Protein AF-A0A8B6D6R9-F1 (afdb_monomer_lite)

Structure (mmCIF, N/CA/C/O backbone):
data_AF-A0A8B6D6R9-F1
#
_entry.id   AF-A0A8B6D6R9-F1
#
loop_
_atom_site.group_PDB
_atom_site.id
_atom_site.type_symbol
_atom_site.label_atom_id
_atom_site.label_alt_id
_atom_site.label_comp_id
_atom_site.label_asym_id
_atom_site.label_entity_id
_atom_site.label_seq_id
_atom_site.pdbx_PDB_ins_code
_atom_site.Cartn_x
_atom_site.Cartn_y
_atom_site.Cartn_z
_atom_site.occupancy
_atom_site.B_iso_or_equiv
_atom_site.auth_seq_id
_atom_site.auth_comp_id
_atom_site.auth_asym_id
_atom_site.auth_atom_id
_atom_site.pdbx_PDB_model_num
ATOM 1 N N . MET A 1 1 ? -56.460 -14.015 -2.894 1.00 36.06 1 MET A N 1
ATOM 2 C CA . MET A 1 1 ? -55.741 -13.647 -1.652 1.00 36.06 1 MET A CA 1
ATOM 3 C C . MET A 1 1 ? -54.302 -14.138 -1.748 1.00 36.06 1 MET A C 1
ATOM 5 O O . MET A 1 1 ? -54.064 -15.329 -1.602 1.00 36.06 1 MET A O 1
ATOM 9 N N . LEU A 1 2 ? -53.354 -13.252 -2.061 1.00 40.97 2 LEU A N 1
ATOM 10 C CA . LEU A 1 2 ? -51.923 -13.574 -2.099 1.00 40.97 2 LEU A CA 1
ATOM 11 C C . LEU A 1 2 ? -51.348 -13.411 -0.685 1.00 40.97 2 LEU A C 1
ATOM 13 O O . LEU A 1 2 ? -51.393 -12.322 -0.119 1.00 40.97 2 LEU A O 1
ATOM 17 N N . LYS A 1 3 ? -50.850 -14.502 -0.091 1.00 44.38 3 LYS A N 1
ATOM 18 C CA . LYS A 1 3 ? -50.165 -14.471 1.209 1.00 44.38 3 LYS A CA 1
ATOM 19 C C . LYS A 1 3 ? -48.791 -13.820 1.031 1.00 44.38 3 LYS A C 1
ATOM 21 O O . LYS A 1 3 ? -47.891 -14.422 0.454 1.00 44.38 3 LYS A O 1
ATOM 26 N N . CYS A 1 4 ? -48.633 -12.604 1.545 1.00 49.19 4 CYS A N 1
ATOM 27 C CA . CYS A 1 4 ? -47.344 -11.929 1.639 1.00 49.19 4 CYS A CA 1
ATOM 28 C C . CYS A 1 4 ? -46.523 -12.592 2.759 1.00 49.19 4 CYS A C 1
ATOM 30 O O . CYS A 1 4 ? -46.762 -12.350 3.942 1.00 49.19 4 CYS A O 1
ATOM 32 N N . GLN A 1 5 ? -45.605 -13.497 2.410 1.00 53.75 5 GLN A N 1
ATOM 33 C CA . GLN A 1 5 ? -44.645 -14.035 3.374 1.00 53.75 5 GLN A CA 1
ATOM 34 C C . GLN A 1 5 ? -43.546 -12.993 3.603 1.00 53.75 5 GLN A C 1
ATOM 36 O O . GLN A 1 5 ? -42.668 -12.804 2.763 1.00 53.75 5 GLN A O 1
ATOM 41 N N . SER A 1 6 ? -43.605 -12.307 4.744 1.00 56.00 6 SER A N 1
ATOM 42 C CA . SER A 1 6 ? -42.536 -11.416 5.197 1.00 56.00 6 SER A CA 1
ATOM 43 C C . SER A 1 6 ? -41.282 -12.246 5.483 1.00 56.00 6 SER A C 1
ATOM 45 O O . SER A 1 6 ? -41.218 -12.976 6.475 1.00 56.00 6 SER A O 1
ATOM 47 N N . LYS A 1 7 ? -40.289 -12.182 4.588 1.00 59.62 7 LYS A N 1
ATOM 48 C CA . LYS A 1 7 ? -38.954 -12.726 4.853 1.00 59.62 7 LYS A CA 1
ATOM 49 C C . LYS A 1 7 ? -38.343 -11.897 5.983 1.00 59.62 7 LYS A C 1
ATOM 51 O O . LYS A 1 7 ? -37.940 -10.759 5.762 1.00 59.62 7 LYS A O 1
ATOM 56 N N . ARG A 1 8 ? -38.287 -12.451 7.197 1.00 63.59 8 ARG A N 1
ATOM 57 C CA . ARG A 1 8 ? -37.532 -11.845 8.300 1.00 63.59 8 ARG A CA 1
ATOM 58 C C . ARG A 1 8 ? -36.053 -11.891 7.931 1.00 63.59 8 ARG A C 1
ATOM 60 O O . ARG A 1 8 ? -35.466 -12.967 7.872 1.00 63.59 8 ARG A O 1
ATOM 67 N N . VAL A 1 9 ? -35.477 -10.729 7.644 1.00 69.44 9 VAL A N 1
ATOM 68 C CA . VAL A 1 9 ? -34.027 -10.577 7.514 1.00 69.44 9 VAL A CA 1
ATOM 69 C C . VAL A 1 9 ? -33.428 -10.940 8.870 1.00 69.44 9 VAL A C 1
ATOM 71 O O . VAL A 1 9 ? -33.822 -10.378 9.892 1.00 69.44 9 VAL A O 1
ATOM 74 N N . SER A 1 10 ? -32.540 -11.932 8.898 1.00 66.12 10 SER A N 1
ATOM 75 C CA . SER A 1 10 ? -31.800 -12.292 10.106 1.00 66.12 10 SER A CA 1
ATOM 76 C C . SER A 1 10 ? -31.008 -11.078 10.577 1.00 66.12 10 SER A C 1
ATOM 78 O O . SER A 1 10 ? -30.281 -10.482 9.780 1.00 66.12 10 SER A O 1
ATOM 80 N N . LEU A 1 11 ? -31.155 -10.718 11.853 1.00 71.25 11 LEU A N 1
ATOM 81 C CA . LEU A 1 11 ? -30.369 -9.643 12.448 1.00 71.25 11 LEU A CA 1
ATOM 82 C C . LEU A 1 11 ? -28.889 -9.996 12.299 1.00 71.25 11 LEU A C 1
ATOM 84 O O . LEU A 1 11 ? -28.472 -11.114 12.614 1.00 71.25 11 LEU A O 1
ATOM 88 N N . LEU A 1 12 ? -28.116 -9.057 11.757 1.00 68.38 12 LEU A N 1
ATOM 89 C CA . LEU A 1 12 ? -26.672 -9.213 11.682 1.00 68.38 12 LEU A CA 1
ATOM 90 C C . LEU A 1 12 ? -26.113 -9.300 13.109 1.00 68.38 12 LEU A C 1
ATOM 92 O O . LEU A 1 12 ? -26.656 -8.656 14.010 1.00 68.38 12 LEU A O 1
ATOM 96 N N . PRO A 1 13 ? -25.046 -10.085 13.337 1.00 78.38 13 PRO A N 1
ATOM 97 C CA . PRO A 1 13 ? -24.381 -10.106 14.631 1.00 78.38 13 PRO A CA 1
ATOM 98 C C . PRO A 1 13 ? -23.987 -8.690 15.055 1.00 78.38 13 PRO A C 1
ATOM 100 O O . PRO A 1 13 ? -23.545 -7.901 14.222 1.00 78.38 13 PRO A O 1
ATOM 103 N N . GLU A 1 14 ? -24.082 -8.383 16.349 1.00 73.12 14 GLU A N 1
ATOM 104 C CA . GLU A 1 14 ? -23.775 -7.043 16.875 1.00 73.12 14 GLU A CA 1
ATOM 105 C C . GLU A 1 14 ? -22.374 -6.550 16.493 1.00 73.12 14 GLU A C 1
ATOM 107 O O . GLU A 1 14 ? -22.163 -5.354 16.322 1.00 73.12 14 GLU A O 1
ATOM 112 N N . SER A 1 15 ? -21.426 -7.465 16.277 1.00 69.06 15 SER A N 1
ATOM 113 C CA . SER A 1 15 ? -20.069 -7.163 15.814 1.00 69.06 15 SER A CA 1
ATOM 114 C C . SER A 1 15 ? -19.991 -6.494 14.434 1.00 69.06 15 SER A C 1
ATOM 116 O O . SER A 1 15 ? -18.938 -5.956 14.095 1.00 69.06 15 SER A O 1
ATOM 118 N N . TYR A 1 16 ? -21.072 -6.512 13.647 1.00 66.00 16 TYR A N 1
ATOM 119 C CA . TYR A 1 16 ? -21.178 -5.804 12.365 1.00 66.00 16 TYR A CA 1
ATOM 120 C C . TYR A 1 16 ? -21.617 -4.343 12.519 1.00 66.00 16 TYR A C 1
ATOM 122 O O . TYR A 1 16 ? -21.397 -3.550 11.608 1.00 66.00 16 TYR A O 1
ATOM 130 N N . SER A 1 17 ? -22.248 -3.985 13.639 1.00 69.38 17 SER A N 1
ATOM 131 C CA . SER A 1 17 ? -22.811 -2.646 13.870 1.00 69.38 17 SER A CA 1
ATOM 132 C C . SER A 1 17 ? -22.074 -1.890 14.974 1.00 69.38 17 SER A C 1
ATOM 134 O O . SER A 1 17 ? -21.923 -0.674 14.902 1.00 69.38 17 SER A O 1
ATOM 136 N N . ASN A 1 18 ? -21.573 -2.613 15.977 1.00 76.38 18 ASN A N 1
ATOM 137 C CA . ASN A 1 18 ? -20.924 -2.045 17.147 1.00 76.38 18 ASN A CA 1
ATOM 138 C C . ASN A 1 18 ? -19.407 -2.096 16.988 1.00 76.38 18 ASN A C 1
ATOM 140 O O . ASN A 1 18 ? -18.767 -3.136 17.164 1.00 76.38 18 ASN A O 1
ATOM 144 N N . LEU A 1 19 ? -18.824 -0.939 16.681 1.00 74.69 19 LEU A N 1
ATOM 145 C CA . LEU A 1 19 ? -17.379 -0.768 16.689 1.00 74.69 19 LEU A CA 1
ATOM 146 C C . LEU A 1 19 ? -16.917 -0.380 18.095 1.00 74.69 19 LEU A C 1
ATOM 148 O O . LEU A 1 19 ? -17.383 0.630 18.626 1.00 74.69 19 LEU A O 1
ATOM 152 N N . PRO A 1 20 ? -15.986 -1.134 18.708 1.00 79.50 20 PRO A N 1
ATOM 153 C CA . PRO A 1 20 ? -15.437 -0.734 19.990 1.00 79.50 20 PRO A CA 1
ATOM 154 C C . PRO A 1 20 ? -14.705 0.607 19.832 1.00 79.50 20 PRO A C 1
ATOM 156 O O . PRO A 1 20 ? -14.006 0.797 18.825 1.00 79.50 20 PRO A O 1
ATOM 159 N N . PRO A 1 21 ? -14.800 1.514 20.821 1.00 79.81 21 PRO A N 1
ATOM 160 C CA . PRO A 1 21 ? -14.035 2.748 20.814 1.00 79.81 21 PRO A CA 1
ATOM 161 C C . PRO A 1 21 ? -12.548 2.458 20.601 1.00 79.81 21 PRO A C 1
ATOM 163 O O . PRO A 1 21 ? -11.979 1.519 21.169 1.00 79.81 21 PRO A O 1
ATOM 166 N N . ALA A 1 22 ? -11.913 3.264 19.759 1.00 81.38 22 ALA A N 1
ATOM 167 C CA . ALA A 1 22 ? -10.481 3.209 19.541 1.00 81.38 22 ALA A CA 1
ATOM 168 C C . ALA A 1 22 ? -9.920 4.620 19.647 1.00 81.38 22 ALA A C 1
ATOM 170 O O . ALA A 1 22 ? -10.441 5.550 19.034 1.00 81.38 22 ALA A O 1
ATOM 171 N N . VAL A 1 23 ? -8.853 4.743 20.425 1.00 81.62 23 VAL A N 1
ATOM 172 C CA . VAL A 1 23 ? -8.093 5.976 20.603 1.00 81.62 23 VAL A CA 1
ATOM 173 C C . VAL A 1 23 ? -6.683 5.705 20.099 1.00 81.62 23 VAL A C 1
ATOM 175 O O . VAL A 1 23 ? -6.181 4.584 20.236 1.00 81.62 23 VAL A O 1
ATOM 178 N N . LEU A 1 24 ? -6.071 6.709 19.476 1.00 79.94 24 LEU A N 1
ATOM 179 C CA . LEU A 1 24 ? -4.667 6.640 19.093 1.00 79.94 24 LEU A CA 1
ATOM 180 C C . LEU A 1 24 ? -3.822 6.544 20.362 1.00 79.94 24 LEU A C 1
ATOM 182 O O . LEU A 1 24 ? -4.054 7.276 21.322 1.00 79.94 24 LEU A O 1
ATOM 186 N N . ARG A 1 25 ? -2.872 5.610 20.384 1.00 72.31 25 ARG A N 1
ATOM 187 C CA . ARG A 1 25 ? -1.952 5.466 21.521 1.00 72.31 25 ARG A CA 1
ATOM 188 C C . ARG A 1 25 ? -0.866 6.538 21.510 1.00 72.31 25 ARG A C 1
ATOM 190 O O . ARG A 1 25 ? -0.383 6.911 22.571 1.00 72.31 25 ARG A O 1
ATOM 197 N N . PHE A 1 26 ? -0.539 7.043 20.324 1.00 72.69 26 PHE A N 1
ATOM 198 C CA . PHE A 1 26 ? 0.504 8.029 20.091 1.00 72.69 26 PHE A CA 1
ATOM 199 C C . PHE A 1 26 ? -0.018 9.108 19.138 1.00 72.69 26 PHE A C 1
ATOM 201 O O . PHE A 1 26 ? -0.763 8.805 18.204 1.00 72.69 26 PHE A O 1
ATOM 208 N N . ASN A 1 27 ? 0.367 10.362 19.378 1.00 70.94 27 ASN A N 1
ATOM 209 C CA . ASN A 1 27 ? 0.104 11.463 18.444 1.00 70.94 27 ASN A CA 1
ATOM 210 C C . ASN A 1 27 ? 1.170 11.552 17.346 1.00 70.94 27 ASN A C 1
ATOM 212 O O . ASN A 1 27 ? 0.907 12.096 16.277 1.00 70.94 27 ASN A O 1
ATOM 216 N N . GLU A 1 28 ? 2.348 10.992 17.604 1.00 71.00 28 GLU A N 1
ATOM 217 C CA . GLU A 1 28 ? 3.472 10.947 16.681 1.00 71.00 28 GLU A CA 1
ATOM 218 C C . GLU A 1 28 ? 3.824 9.475 16.445 1.00 71.00 28 GLU A C 1
ATOM 220 O O . GLU A 1 28 ? 3.927 8.718 17.414 1.00 71.00 28 GLU A O 1
ATOM 225 N N . PRO A 1 29 ? 3.935 9.025 15.183 1.00 66.38 29 PRO A N 1
ATOM 226 C CA . PRO A 1 29 ? 4.337 7.658 14.909 1.00 66.38 29 PRO A CA 1
ATOM 227 C C . PRO A 1 29 ? 5.806 7.501 15.300 1.00 66.38 29 PRO A C 1
ATOM 229 O O . PRO A 1 29 ? 6.639 8.306 14.886 1.00 66.38 29 PRO A O 1
ATOM 232 N N . ASP A 1 30 ? 6.123 6.453 16.054 1.00 67.19 30 ASP A N 1
ATOM 233 C CA . ASP A 1 30 ? 7.508 6.072 16.304 1.00 67.19 30 ASP A CA 1
ATOM 234 C C . ASP A 1 30 ? 8.062 5.521 14.984 1.00 67.19 30 ASP A C 1
ATOM 236 O O . ASP A 1 30 ? 7.728 4.413 14.557 1.00 67.19 30 ASP A O 1
ATOM 240 N N . ILE A 1 31 ? 8.780 6.363 14.239 1.00 65.50 31 ILE A N 1
ATOM 241 C CA . ILE A 1 31 ? 9.374 5.980 12.961 1.00 65.50 31 ILE A CA 1
ATOM 242 C C . ILE A 1 31 ? 10.591 5.135 13.329 1.00 65.50 31 ILE A C 1
ATOM 2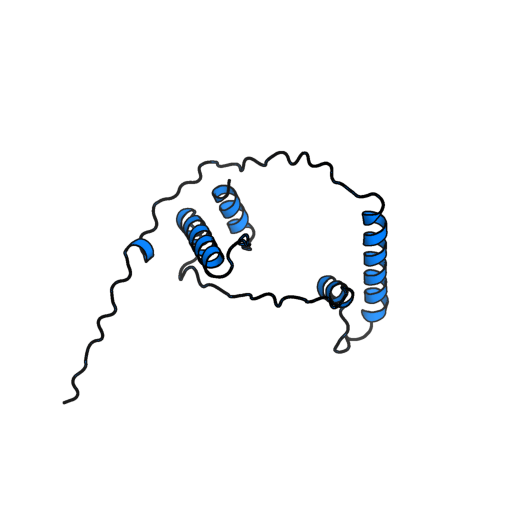44 O O . ILE A 1 31 ? 11.562 5.704 13.831 1.00 65.50 31 ILE A O 1
ATOM 248 N N . PRO A 1 32 ? 10.585 3.807 13.103 1.00 65.44 32 PRO A N 1
ATOM 249 C CA . PRO A 1 32 ? 11.772 3.023 13.368 1.00 65.44 32 PRO A CA 1
ATOM 250 C C . PRO A 1 32 ? 12.884 3.617 12.522 1.00 65.44 32 PRO A C 1
ATOM 252 O O . PRO A 1 32 ? 12.711 3.832 11.317 1.00 65.44 32 PRO A O 1
ATOM 255 N N . LEU A 1 33 ? 14.004 3.914 13.171 1.00 64.75 33 LEU A N 1
ATOM 256 C CA . LEU A 1 33 ? 15.206 4.330 12.482 1.00 64.75 33 LEU A CA 1
ATOM 257 C C . LEU A 1 33 ? 15.591 3.166 11.567 1.00 64.75 33 LEU A C 1
ATOM 259 O O . LEU A 1 33 ? 16.100 2.141 12.017 1.00 64.75 33 LEU A O 1
ATOM 263 N N . VAL A 1 34 ? 15.244 3.272 10.284 1.00 59.69 34 VAL A N 1
ATOM 264 C CA . VAL A 1 34 ? 15.684 2.311 9.279 1.00 59.69 34 VAL A CA 1
ATOM 265 C C . VAL A 1 34 ? 17.157 2.615 9.037 1.00 59.69 34 VAL A C 1
ATOM 267 O O . VAL A 1 34 ? 17.518 3.293 8.082 1.00 59.69 34 VAL A O 1
ATOM 270 N N . GLU A 1 35 ? 18.014 2.117 9.925 1.00 53.38 35 GLU A N 1
ATOM 271 C CA . GLU A 1 35 ? 19.435 1.910 9.649 1.00 53.38 35 GLU A CA 1
ATOM 272 C C . GLU A 1 35 ? 19.567 0.633 8.816 1.00 53.38 35 GLU A C 1
ATOM 274 O O . GLU A 1 35 ? 20.106 -0.386 9.234 1.00 53.38 35 GLU A O 1
ATOM 279 N N . GLY A 1 36 ? 18.972 0.653 7.627 1.00 53.88 36 GLY A N 1
ATOM 280 C CA . GLY A 1 36 ? 19.399 -0.248 6.576 1.00 53.88 36 GLY A CA 1
ATOM 281 C C . GLY A 1 36 ? 20.526 0.458 5.852 1.00 53.88 36 GLY A C 1
ATOM 282 O O . GLY A 1 36 ? 20.316 1.574 5.371 1.00 53.88 36 GLY A O 1
ATOM 283 N N . GLU A 1 37 ? 21.695 -0.174 5.720 1.00 54.97 37 GLU A N 1
ATOM 284 C CA . GLU A 1 37 ? 22.542 0.164 4.582 1.00 54.97 37 GLU A CA 1
ATOM 285 C C . GLU A 1 37 ? 21.627 0.075 3.363 1.00 54.97 37 GLU A C 1
ATOM 287 O O . GLU A 1 37 ? 21.072 -0.989 3.064 1.00 54.97 37 GLU A O 1
ATOM 292 N N . LEU A 1 38 ? 21.401 1.208 2.692 1.00 54.28 38 LEU A N 1
ATOM 293 C CA . LEU A 1 38 ? 20.955 1.157 1.317 1.00 54.28 38 LEU A CA 1
ATOM 294 C C . LEU A 1 38 ? 22.045 0.339 0.638 1.00 54.28 38 LEU A C 1
ATOM 296 O O . LEU A 1 38 ? 23.118 0.856 0.334 1.00 54.28 38 LEU A O 1
ATOM 300 N N . SER A 1 39 ? 21.784 -0.954 0.459 1.00 54.34 39 SER A N 1
ATOM 301 C CA . SER A 1 39 ? 22.499 -1.807 -0.467 1.00 54.34 39 SER A CA 1
ATOM 302 C C . SER A 1 39 ? 22.162 -1.248 -1.843 1.00 54.34 39 SER A C 1
ATOM 304 O O . SER A 1 39 ? 21.359 -1.783 -2.604 1.00 54.34 39 SER A O 1
ATOM 306 N N . ILE A 1 40 ? 22.715 -0.072 -2.133 1.00 55.84 40 ILE A N 1
ATOM 307 C CA . ILE A 1 40 ? 22.904 0.408 -3.479 1.00 55.84 40 ILE A CA 1
ATOM 308 C C . ILE A 1 40 ? 23.973 -0.538 -3.976 1.00 55.84 40 ILE A C 1
ATOM 310 O O . ILE A 1 40 ? 25.166 -0.265 -3.864 1.00 55.84 40 ILE A O 1
ATOM 314 N N . ASP A 1 41 ? 23.541 -1.714 -4.422 1.00 59.16 41 ASP A N 1
ATOM 315 C CA . ASP A 1 41 ? 24.399 -2.578 -5.194 1.00 59.16 41 ASP A CA 1
ATOM 316 C C . ASP A 1 41 ? 24.929 -1.687 -6.319 1.00 59.16 41 ASP A C 1
ATOM 318 O O . ASP A 1 41 ? 24.163 -1.210 -7.166 1.00 59.16 41 ASP A O 1
ATOM 322 N N . MET A 1 42 ? 26.220 -1.353 -6.234 1.00 59.06 42 MET A N 1
ATOM 323 C CA . MET A 1 42 ? 26.872 -0.325 -7.046 1.00 59.06 42 MET A CA 1
ATOM 324 C C . MET A 1 42 ? 26.783 -0.673 -8.540 1.00 59.06 42 MET A C 1
ATOM 326 O O . MET A 1 42 ? 26.958 0.189 -9.399 1.00 59.06 42 MET A O 1
ATOM 330 N N . PHE A 1 43 ? 26.441 -1.928 -8.846 1.00 62.12 43 PHE A N 1
ATOM 331 C CA . PHE A 1 43 ? 26.162 -2.452 -10.176 1.00 62.12 43 PHE A CA 1
ATOM 332 C C . PHE A 1 43 ? 24.691 -2.313 -10.606 1.00 62.12 43 PHE A C 1
ATOM 334 O O . PHE A 1 43 ? 24.419 -2.111 -11.793 1.00 62.12 43 PHE A O 1
ATOM 341 N N . SER A 1 44 ? 23.737 -2.365 -9.673 1.00 66.31 44 SER A N 1
ATOM 342 C CA . SER A 1 44 ? 22.300 -2.278 -9.965 1.00 66.31 44 SER A CA 1
ATOM 343 C C . SER A 1 44 ? 21.845 -0.863 -10.330 1.00 66.31 44 SER A C 1
ATOM 345 O O . SER A 1 44 ? 21.053 -0.695 -11.259 1.00 66.31 44 SER A O 1
ATOM 347 N N . PHE A 1 45 ? 22.380 0.167 -9.665 1.00 75.62 45 PHE A N 1
ATOM 348 C CA . PHE A 1 45 ? 21.963 1.554 -9.888 1.00 75.62 45 PHE A CA 1
ATOM 349 C C . PHE A 1 45 ? 22.312 2.066 -11.299 1.00 75.62 45 PHE A C 1
ATOM 351 O O . PHE A 1 45 ? 21.413 2.566 -11.979 1.00 75.62 45 PHE A O 1
ATOM 358 N N . PRO A 1 46 ? 23.542 1.881 -11.827 1.00 81.69 46 PRO A N 1
ATOM 359 C CA . PRO A 1 46 ? 23.860 2.254 -13.208 1.00 81.69 46 PRO A CA 1
ATOM 360 C C . PRO A 1 46 ? 23.043 1.470 -14.246 1.00 81.69 46 PRO A C 1
ATOM 362 O O . PRO A 1 46 ? 22.660 2.020 -15.282 1.00 81.69 46 PRO A O 1
ATOM 365 N N . ALA A 1 47 ? 22.755 0.191 -13.979 1.00 78.94 47 ALA A N 1
ATOM 366 C CA . ALA A 1 47 ? 21.935 -0.639 -14.857 1.00 78.94 47 ALA A CA 1
ATOM 367 C C . ALA A 1 47 ? 20.474 -0.159 -14.900 1.00 78.94 47 ALA A C 1
ATOM 369 O O . ALA A 1 47 ? 19.908 -0.033 -15.991 1.00 78.94 47 ALA A O 1
ATOM 370 N N . ALA A 1 48 ? 19.894 0.169 -13.741 1.00 78.69 48 ALA A N 1
ATOM 371 C CA . ALA A 1 48 ? 18.563 0.760 -13.633 1.00 78.69 48 ALA A CA 1
ATOM 372 C C . ALA A 1 48 ? 18.506 2.117 -14.350 1.00 78.69 48 ALA A C 1
ATOM 374 O O . ALA A 1 48 ? 17.650 2.321 -15.209 1.00 78.69 48 ALA A O 1
ATOM 375 N N . LEU A 1 49 ? 19.491 2.990 -14.112 1.00 85.44 49 LEU A N 1
ATOM 376 C CA . LEU A 1 49 ? 19.591 4.307 -14.747 1.00 85.44 49 LEU A CA 1
ATOM 377 C C . LEU A 1 49 ? 19.650 4.211 -16.282 1.00 85.44 49 LEU A C 1
ATOM 379 O O . LEU A 1 49 ? 19.012 4.984 -16.994 1.00 85.44 49 LEU A O 1
ATOM 383 N N . LYS A 1 50 ? 20.374 3.220 -16.819 1.00 87.06 50 LYS A N 1
ATOM 384 C CA . LYS A 1 50 ? 20.399 2.940 -18.263 1.00 87.06 50 LYS A CA 1
ATOM 385 C C . LYS A 1 50 ? 19.018 2.539 -18.796 1.00 87.06 50 LYS A C 1
ATOM 387 O O . LYS A 1 50 ? 18.699 2.865 -19.939 1.00 87.06 50 LYS A O 1
ATOM 392 N N . GLY A 1 51 ? 18.219 1.826 -18.003 1.00 87.00 51 GLY A N 1
ATOM 393 C CA . GLY A 1 51 ? 16.817 1.527 -18.306 1.00 87.00 51 GLY A CA 1
ATOM 394 C C . GLY A 1 51 ? 15.967 2.793 -18.407 1.00 87.00 51 GLY A C 1
ATOM 395 O O . GLY A 1 51 ? 15.255 2.965 -19.396 1.00 87.00 51 GLY A O 1
ATOM 396 N N . GLU A 1 52 ? 16.135 3.714 -17.459 1.00 90.94 52 GLU A N 1
ATOM 397 C CA . GLU A 1 52 ? 15.422 4.999 -17.431 1.00 90.94 52 GLU A CA 1
ATOM 398 C C . GLU A 1 52 ? 15.751 5.879 -18.643 1.00 90.94 52 GLU A C 1
ATOM 400 O O . GLU A 1 52 ? 14.856 6.412 -19.298 1.00 90.94 52 GLU A O 1
ATOM 405 N N . PHE A 1 53 ? 17.027 5.971 -19.032 1.00 92.69 53 PHE A N 1
ATOM 406 C CA . PHE A 1 53 ? 17.409 6.715 -20.238 1.00 92.69 53 PHE A CA 1
ATOM 407 C C . PHE A 1 53 ? 16.803 6.128 -21.520 1.00 92.69 53 PHE A C 1
ATOM 409 O O . PHE A 1 53 ? 16.475 6.878 -22.443 1.00 92.69 53 PHE A O 1
ATOM 416 N N . LYS A 1 54 ? 16.621 4.802 -21.592 1.00 91.69 54 LYS A N 1
ATOM 417 C CA . LYS A 1 54 ? 15.920 4.172 -22.722 1.00 91.69 54 LYS A CA 1
ATOM 418 C C . LYS A 1 54 ? 14.446 4.568 -22.751 1.00 91.69 54 LYS A C 1
ATOM 420 O O . LYS A 1 54 ? 13.944 4.868 -23.832 1.00 91.69 54 LYS A O 1
ATOM 425 N N . TRP A 1 55 ? 13.779 4.605 -21.595 1.00 91.69 55 TRP A N 1
ATOM 426 C CA . TRP A 1 55 ? 12.399 5.085 -21.501 1.00 91.69 55 TRP A CA 1
ATOM 427 C C . TRP A 1 55 ? 12.287 6.550 -21.939 1.00 91.69 55 TRP A C 1
ATOM 429 O O . TRP A 1 55 ? 11.464 6.868 -22.795 1.00 91.69 55 TRP A O 1
ATOM 439 N N . LEU A 1 56 ? 13.163 7.433 -21.450 1.00 91.25 56 LEU A N 1
ATOM 440 C CA . LEU A 1 56 ? 13.160 8.849 -21.840 1.00 91.25 56 LEU A CA 1
ATOM 441 C C . LEU A 1 56 ? 13.355 9.037 -23.348 1.00 91.25 56 LEU A C 1
ATOM 443 O O . LEU A 1 56 ? 12.662 9.847 -23.963 1.00 91.25 56 LEU A O 1
ATOM 447 N N . LYS A 1 57 ? 14.255 8.260 -23.959 1.00 91.31 57 LYS A N 1
ATOM 448 C CA . LYS A 1 57 ? 14.449 8.269 -25.412 1.00 91.31 57 LYS A CA 1
ATOM 449 C C . LYS A 1 57 ? 13.198 7.783 -26.155 1.00 91.31 57 LYS A C 1
ATOM 451 O O . LYS A 1 57 ? 12.766 8.446 -27.092 1.00 91.31 57 LYS A O 1
ATOM 456 N N . HIS A 1 58 ? 12.577 6.695 -25.693 1.00 88.88 58 HIS A N 1
ATOM 457 C CA . HIS A 1 58 ? 11.314 6.191 -26.241 1.00 88.88 58 HIS A CA 1
ATOM 458 C C . HIS A 1 58 ? 10.204 7.254 -26.188 1.00 88.88 58 HIS A C 1
ATOM 460 O O . HIS A 1 58 ? 9.509 7.468 -27.180 1.00 88.88 58 HIS A O 1
ATOM 466 N N . VAL A 1 59 ? 10.064 7.966 -25.067 1.00 89.19 59 VAL A N 1
ATOM 467 C CA . VAL A 1 59 ? 9.089 9.057 -24.921 1.00 89.19 59 VAL A CA 1
ATOM 468 C C . VAL A 1 59 ? 9.419 10.222 -25.855 1.00 89.19 59 VAL A C 1
ATOM 470 O O . VAL A 1 59 ? 8.525 10.724 -26.532 1.00 89.19 59 VAL A O 1
ATOM 473 N N . ALA A 1 60 ? 10.682 10.643 -25.946 1.00 87.56 60 ALA A N 1
ATOM 474 C CA . ALA A 1 60 ? 11.090 11.731 -26.836 1.00 87.56 60 ALA A CA 1
ATOM 475 C C . ALA A 1 60 ? 10.765 11.426 -28.311 1.00 87.56 60 ALA A C 1
ATOM 477 O O . ALA A 1 60 ? 10.284 12.301 -29.027 1.00 87.56 60 ALA A O 1
ATOM 478 N N . GLU A 1 61 ? 10.956 10.179 -28.743 1.00 86.69 61 GLU A N 1
ATOM 479 C CA . GLU A 1 61 ? 10.680 9.727 -30.113 1.00 86.69 61 GLU A CA 1
ATOM 480 C C . GLU A 1 61 ? 9.177 9.571 -30.408 1.00 86.69 61 GLU A C 1
ATOM 482 O O . GLU A 1 61 ? 8.756 9.777 -31.544 1.00 86.69 61 GLU A O 1
ATOM 487 N N . ASN A 1 62 ? 8.357 9.235 -29.403 1.00 81.19 62 ASN A N 1
ATOM 488 C CA . ASN A 1 62 ? 6.939 8.891 -29.591 1.00 81.19 62 ASN A CA 1
ATOM 489 C C . ASN A 1 62 ? 5.952 9.947 -29.054 1.00 81.19 62 ASN A C 1
ATOM 491 O O . ASN A 1 62 ? 4.746 9.795 -29.226 1.00 81.19 62 ASN A O 1
ATOM 495 N N . SER A 1 63 ? 6.427 11.019 -28.411 1.00 74.62 63 SER A N 1
ATOM 496 C CA . SER A 1 63 ? 5.579 12.070 -27.814 1.00 74.62 63 SER A CA 1
ATOM 497 C C . SER A 1 63 ? 5.034 13.090 -28.818 1.00 74.62 63 SER A C 1
ATOM 499 O O . SER A 1 63 ? 4.009 13.715 -28.553 1.00 74.62 63 SER A O 1
ATOM 501 N N . SER A 1 64 ? 5.694 13.265 -29.968 1.00 68.06 64 SER A N 1
ATOM 502 C CA . SER A 1 64 ? 5.286 14.207 -31.023 1.00 68.06 64 SER A CA 1
ATOM 503 C C . SER A 1 64 ? 4.231 13.633 -31.975 1.00 68.06 64 SER A C 1
ATOM 505 O O . SER A 1 64 ? 3.518 14.382 -32.646 1.00 68.06 64 SER A O 1
ATOM 507 N N . VAL A 1 65 ? 4.097 12.306 -32.017 1.00 59.59 65 VAL A N 1
ATOM 508 C CA . VAL A 1 65 ? 3.080 11.600 -32.795 1.00 59.59 65 VAL A CA 1
ATOM 509 C C . VAL A 1 65 ? 1.853 11.439 -31.906 1.00 59.59 65 VAL A C 1
ATOM 511 O O . VAL A 1 65 ? 1.956 10.952 -30.785 1.00 59.59 65 VAL A O 1
ATOM 514 N N . ARG A 1 66 ? 0.677 11.856 -32.391 1.00 59.94 66 ARG A N 1
ATOM 515 C CA . ARG A 1 66 ? -0.620 11.597 -31.745 1.00 59.94 66 ARG A CA 1
ATOM 516 C C . ARG A 1 66 ? -0.655 10.121 -31.352 1.00 59.94 66 ARG A C 1
ATOM 518 O O . ARG A 1 66 ? -0.720 9.297 -32.258 1.00 59.94 66 ARG A O 1
ATOM 525 N N . ALA A 1 67 ? -0.535 9.836 -30.049 1.00 58.81 67 ALA A N 1
ATOM 526 C CA . ALA A 1 67 ? -0.260 8.507 -29.503 1.00 58.81 67 ALA A CA 1
ATOM 527 C C . ALA A 1 67 ? -0.985 7.428 -30.314 1.00 58.81 67 ALA A C 1
ATOM 529 O O . ALA A 1 67 ? -2.214 7.318 -30.272 1.00 58.81 67 ALA A O 1
ATOM 530 N N . THR A 1 68 ? -0.233 6.697 -31.133 1.00 61.53 68 THR A N 1
ATOM 531 C CA . THR A 1 68 ? -0.792 5.598 -31.912 1.00 61.53 68 THR A CA 1
ATOM 532 C C . THR A 1 68 ? -1.236 4.516 -30.940 1.00 61.53 68 THR A C 1
ATOM 534 O O . THR A 1 68 ? -0.578 4.273 -29.928 1.00 61.53 68 THR A O 1
ATOM 537 N N . VAL A 1 69 ? -2.366 3.868 -31.221 1.00 61.97 69 VAL A N 1
ATOM 538 C CA . VAL A 1 69 ? -2.887 2.778 -30.386 1.00 61.97 69 VAL A CA 1
ATOM 539 C C . VAL A 1 69 ? -1.782 1.727 -30.205 1.00 61.97 69 VAL A C 1
ATOM 541 O O . VAL A 1 69 ? -1.374 1.100 -31.176 1.00 61.97 69 VAL A O 1
ATOM 544 N N . GLY A 1 70 ? -1.269 1.577 -28.977 1.00 66.88 70 GLY A N 1
ATOM 545 C CA . GLY A 1 70 ? -0.211 0.616 -28.634 1.00 66.88 70 GLY A CA 1
ATOM 546 C C . GLY A 1 70 ? 1.146 1.201 -28.211 1.00 66.88 70 GLY A C 1
ATOM 547 O O . GLY A 1 70 ? 2.009 0.434 -27.792 1.00 66.88 70 GLY A O 1
ATOM 548 N N . THR A 1 71 ? 1.365 2.522 -28.264 1.00 76.31 71 THR A N 1
ATOM 549 C CA . THR A 1 71 ? 2.603 3.128 -27.725 1.00 76.31 71 THR A CA 1
ATOM 550 C C . THR A 1 71 ? 2.510 3.343 -26.213 1.00 76.31 71 THR A C 1
ATOM 552 O O . THR A 1 71 ? 1.730 4.175 -25.741 1.00 76.31 71 THR A O 1
ATOM 555 N N . ASN A 1 72 ? 3.333 2.623 -25.448 1.00 83.31 72 ASN A N 1
ATOM 556 C CA . ASN A 1 72 ? 3.385 2.700 -23.987 1.00 83.31 72 ASN A CA 1
ATOM 557 C C . ASN A 1 72 ? 4.236 3.891 -23.516 1.00 83.31 72 ASN A C 1
ATOM 559 O O . ASN A 1 72 ? 5.403 3.736 -23.168 1.00 83.31 72 ASN A O 1
ATOM 563 N N . ILE A 1 73 ? 3.645 5.088 -23.496 1.00 84.56 73 ILE A N 1
ATOM 564 C CA . ILE A 1 73 ? 4.341 6.323 -23.084 1.00 84.56 73 ILE A CA 1
ATOM 565 C C . ILE A 1 73 ? 4.511 6.396 -21.557 1.00 84.56 73 ILE A C 1
ATOM 567 O O . ILE A 1 73 ? 5.524 6.898 -21.065 1.00 84.56 73 ILE A O 1
ATOM 571 N N . SER A 1 74 ? 3.533 5.902 -20.789 1.00 86.44 74 SER A N 1
ATOM 572 C CA . SER A 1 74 ? 3.617 5.946 -19.328 1.00 86.44 74 SER A CA 1
ATOM 573 C C . SER A 1 74 ? 4.764 5.074 -18.824 1.00 86.44 74 SER A C 1
ATOM 575 O O . SER A 1 74 ? 5.003 3.980 -19.339 1.00 86.44 74 SER A O 1
ATOM 577 N N . TRP A 1 75 ? 5.453 5.557 -17.786 1.00 86.12 75 TRP A N 1
ATOM 578 C CA . TRP A 1 75 ? 6.580 4.853 -17.172 1.00 86.12 75 TRP A CA 1
ATOM 579 C C . TRP A 1 75 ? 6.213 3.402 -16.834 1.00 86.12 75 TRP A C 1
ATOM 581 O O . TRP A 1 75 ? 6.846 2.455 -17.294 1.00 86.12 75 TRP A O 1
ATOM 591 N N . SER A 1 76 ? 5.097 3.205 -16.129 1.00 85.81 76 SER A N 1
ATOM 592 C CA . SER A 1 76 ? 4.634 1.874 -15.732 1.00 85.81 76 SER A CA 1
ATOM 593 C C . SER A 1 76 ? 4.316 0.960 -16.918 1.00 85.81 76 SER A C 1
ATOM 595 O O . SER A 1 76 ? 4.676 -0.215 -16.876 1.00 85.81 76 SER A O 1
ATOM 597 N N . ALA A 1 77 ? 3.686 1.465 -17.983 1.00 85.19 77 ALA A N 1
ATOM 598 C CA . ALA A 1 77 ? 3.352 0.646 -19.148 1.00 85.19 77 ALA A CA 1
ATOM 599 C C . ALA A 1 77 ? 4.598 0.253 -19.953 1.00 85.19 77 ALA A C 1
ATOM 601 O O . ALA A 1 77 ? 4.697 -0.888 -20.408 1.00 85.19 77 ALA A O 1
ATOM 602 N N . TYR A 1 78 ? 5.561 1.168 -20.107 1.00 89.44 78 TYR A N 1
ATOM 603 C CA . TYR A 1 78 ? 6.828 0.879 -20.776 1.00 89.44 78 TYR A CA 1
ATOM 604 C C . TYR A 1 78 ? 7.598 -0.208 -20.025 1.00 89.44 78 TYR A C 1
ATOM 606 O O . TYR A 1 78 ? 7.946 -1.240 -20.601 1.00 89.44 78 TYR A O 1
ATOM 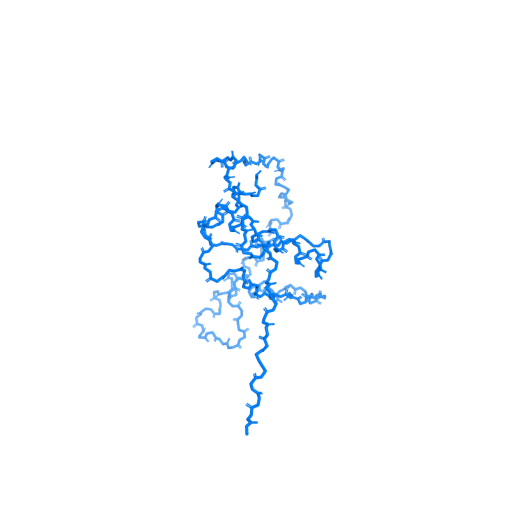614 N N . HIS A 1 79 ? 7.795 -0.024 -18.718 1.00 86.88 79 HIS A N 1
ATOM 615 C CA . HIS A 1 79 ? 8.534 -0.990 -17.913 1.00 86.88 79 HIS A CA 1
ATOM 616 C C . HIS A 1 79 ? 7.805 -2.341 -17.826 1.00 86.88 79 HIS A C 1
ATOM 618 O O . HIS A 1 79 ? 8.457 -3.377 -17.927 1.00 86.88 79 HIS A O 1
ATOM 624 N N . ALA A 1 80 ? 6.470 -2.367 -17.754 1.00 83.69 80 ALA A N 1
ATOM 625 C CA . ALA A 1 80 ? 5.697 -3.613 -17.784 1.00 83.69 80 ALA A CA 1
ATOM 626 C C . ALA A 1 80 ? 5.855 -4.409 -19.095 1.00 83.69 80 ALA A C 1
ATOM 628 O O . ALA A 1 80 ? 5.837 -5.642 -19.062 1.00 83.69 80 ALA A O 1
ATOM 629 N N . ALA A 1 81 ? 6.020 -3.720 -20.228 1.00 84.38 81 ALA A N 1
ATOM 630 C CA . ALA A 1 81 ? 6.252 -4.344 -21.531 1.00 84.38 81 ALA A CA 1
ATOM 631 C C . ALA A 1 81 ? 7.696 -4.838 -21.714 1.00 84.38 81 ALA A C 1
ATOM 633 O O . ALA A 1 81 ? 7.923 -5.811 -22.424 1.00 84.38 81 ALA A O 1
ATOM 634 N N . VAL A 1 82 ? 8.671 -4.182 -21.076 1.00 85.56 82 VAL A N 1
ATOM 635 C CA . VAL A 1 82 ? 10.089 -4.584 -21.114 1.00 85.56 82 VAL A CA 1
ATOM 636 C C . VAL A 1 82 ? 10.376 -5.759 -20.175 1.00 85.56 82 VAL A C 1
ATOM 638 O O . VAL A 1 82 ? 11.325 -6.511 -20.402 1.00 85.56 82 VAL A O 1
ATOM 641 N N . LEU A 1 83 ? 9.573 -5.932 -19.119 1.00 80.56 83 LEU A N 1
ATOM 642 C CA . LEU A 1 83 ? 9.708 -7.075 -18.223 1.00 80.56 83 LEU A CA 1
ATOM 643 C C . LEU A 1 83 ? 9.481 -8.384 -18.993 1.00 80.56 83 LEU A C 1
ATOM 645 O O . LEU A 1 83 ? 8.468 -8.498 -19.691 1.00 80.56 83 LEU A O 1
ATOM 649 N N . PRO A 1 84 ? 10.371 -9.383 -18.826 1.00 79.50 84 PRO A N 1
ATOM 650 C CA . PRO A 1 84 ? 10.232 -10.664 -19.502 1.00 79.50 84 PRO A CA 1
ATOM 651 C C . PRO A 1 84 ? 8.855 -11.266 -19.216 1.00 79.50 84 PRO A C 1
ATOM 653 O O . PRO A 1 84 ? 8.319 -11.128 -18.109 1.00 79.50 84 PRO A O 1
ATOM 656 N N . ASP A 1 85 ? 8.288 -11.950 -20.208 1.00 70.88 85 ASP A N 1
ATOM 657 C CA . ASP A 1 85 ? 7.067 -12.740 -20.054 1.00 70.88 85 ASP A CA 1
ATOM 658 C C . ASP A 1 85 ? 7.364 -13.994 -19.220 1.00 70.88 85 ASP A C 1
ATOM 660 O O . ASP A 1 85 ? 7.375 -15.124 -19.697 1.00 70.88 85 ASP A O 1
ATOM 664 N N . GLY A 1 86 ? 7.664 -13.787 -17.938 1.00 71.19 86 GLY A N 1
ATOM 665 C CA . GLY A 1 86 ? 7.518 -14.822 -16.928 1.00 71.19 86 GLY A CA 1
ATOM 666 C C . GLY A 1 86 ? 6.037 -15.091 -16.676 1.00 71.19 86 GLY A C 1
ATOM 667 O O . GLY A 1 86 ? 5.174 -14.358 -17.161 1.00 71.19 86 GLY A O 1
ATOM 668 N N . ASN A 1 87 ? 5.734 -16.116 -15.877 1.00 62.28 87 ASN A N 1
ATOM 669 C CA . ASN A 1 87 ? 4.384 -16.372 -15.369 1.00 62.28 87 ASN A CA 1
ATOM 670 C C . ASN A 1 87 ? 3.906 -15.172 -14.529 1.00 62.28 87 ASN A C 1
ATOM 672 O O . ASN A 1 87 ? 4.002 -15.176 -13.301 1.00 62.28 87 ASN A O 1
ATOM 676 N N . LYS A 1 88 ? 3.425 -14.120 -15.198 1.00 67.81 88 LYS A N 1
ATOM 677 C CA . LYS A 1 88 ? 2.801 -12.944 -14.601 1.00 67.81 88 LYS A CA 1
ATOM 678 C C . LYS A 1 88 ? 1.498 -13.446 -13.994 1.00 67.81 88 LYS A C 1
ATOM 680 O O . LYS A 1 88 ? 0.510 -13.640 -14.698 1.00 67.81 88 LYS A O 1
ATOM 685 N N . LEU A 1 89 ? 1.524 -13.745 -12.696 1.00 68.62 89 LEU A N 1
ATOM 686 C CA . LEU A 1 89 ? 0.312 -14.109 -11.976 1.00 68.62 89 LEU A CA 1
ATOM 687 C C . LEU A 1 89 ? -0.667 -12.937 -12.107 1.00 68.62 89 LEU A C 1
ATOM 689 O O . LEU A 1 89 ? -0.271 -11.795 -11.848 1.00 68.62 89 LEU A O 1
ATOM 693 N N . PRO A 1 90 ? -1.916 -13.178 -12.534 1.00 69.56 90 PRO A N 1
ATOM 694 C CA . PRO A 1 90 ? -2.891 -12.110 -12.628 1.00 69.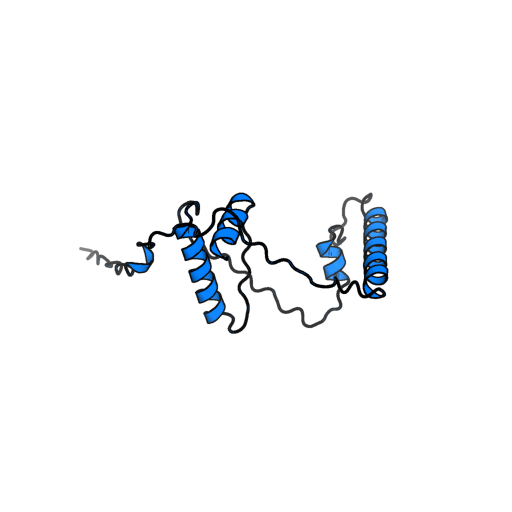56 90 PRO A CA 1
ATOM 695 C C . PRO A 1 90 ? -3.066 -11.488 -11.244 1.00 69.56 90 PRO A C 1
ATOM 697 O O . PRO A 1 90 ? -3.296 -12.189 -10.256 1.00 69.56 90 PRO A O 1
ATOM 700 N N . ALA A 1 91 ? -2.949 -10.163 -11.171 1.00 68.38 91 ALA A N 1
ATOM 701 C CA . ALA A 1 91 ? -3.282 -9.435 -9.960 1.00 68.38 91 ALA A CA 1
ATOM 702 C C . ALA A 1 91 ? -4.797 -9.542 -9.751 1.00 68.38 91 ALA A C 1
ATOM 704 O O . ALA A 1 91 ? -5.577 -8.864 -10.419 1.00 68.38 91 ALA A O 1
ATOM 705 N N . VAL A 1 92 ? -5.220 -10.424 -8.846 1.00 69.25 92 VAL A N 1
ATOM 706 C CA . VAL A 1 92 ? -6.625 -10.532 -8.447 1.00 69.25 92 VAL A CA 1
ATOM 707 C C . VAL A 1 92 ? -6.932 -9.350 -7.533 1.00 69.25 92 VAL A C 1
ATOM 709 O O . VAL A 1 92 ? -6.682 -9.394 -6.329 1.00 69.25 92 VAL A O 1
ATOM 712 N N . SER A 1 93 ? -7.431 -8.265 -8.119 1.00 69.56 93 SER A N 1
ATOM 713 C CA . SER A 1 93 ? -7.918 -7.106 -7.380 1.00 69.56 93 SER A CA 1
ATOM 714 C C . SER A 1 93 ? -9.427 -7.219 -7.165 1.00 69.56 93 SER A C 1
ATOM 716 O O . SER A 1 93 ? -10.188 -7.578 -8.061 1.00 69.56 93 SER A O 1
ATOM 718 N N . ALA A 1 94 ? -9.869 -6.924 -5.947 1.00 66.88 94 ALA A N 1
ATOM 719 C CA . ALA A 1 94 ? -11.279 -6.835 -5.603 1.00 66.88 94 ALA A CA 1
ATOM 720 C C . ALA A 1 94 ? -11.505 -5.554 -4.804 1.00 66.88 94 ALA A C 1
ATOM 722 O O . ALA A 1 94 ? -10.749 -5.249 -3.879 1.00 66.88 94 ALA A O 1
ATOM 723 N N . LEU A 1 95 ? -12.549 -4.805 -5.159 1.00 70.81 95 LEU A N 1
ATOM 724 C CA . LEU A 1 95 ? -13.002 -3.672 -4.362 1.00 70.81 95 LEU A CA 1
ATOM 725 C C . LEU A 1 95 ? -13.920 -4.198 -3.264 1.00 70.81 95 LEU A C 1
ATOM 727 O O . LEU A 1 95 ? -14.984 -4.748 -3.544 1.00 70.81 95 LEU A O 1
ATOM 731 N N . LEU A 1 96 ? -13.494 -4.037 -2.014 1.00 72.25 96 LEU A N 1
ATOM 732 C CA . LEU A 1 96 ? -14.288 -4.394 -0.848 1.00 72.25 96 LEU A CA 1
ATOM 733 C C . LEU A 1 96 ? -14.958 -3.122 -0.305 1.00 72.25 96 LEU A C 1
ATOM 735 O O . LEU A 1 96 ? -14.261 -2.289 0.279 1.00 72.25 96 LEU A O 1
ATOM 739 N N . PRO A 1 97 ? -16.279 -2.933 -0.483 1.00 71.75 97 PRO A N 1
ATOM 740 C CA . PRO A 1 97 ? -16.987 -1.833 0.157 1.00 71.75 97 PRO A CA 1
ATOM 741 C C . PRO A 1 97 ? -17.025 -2.086 1.670 1.00 71.75 97 PRO A C 1
ATOM 743 O O . PRO A 1 97 ? -17.797 -2.908 2.155 1.00 71.75 97 PRO A O 1
ATOM 746 N N . LEU A 1 98 ? -16.137 -1.413 2.405 1.00 75.19 98 LEU A N 1
ATOM 747 C CA . LEU A 1 98 ? -15.965 -1.608 3.850 1.00 75.19 98 LEU A CA 1
ATOM 748 C C . LEU A 1 98 ? -17.009 -0.852 4.673 1.00 75.19 98 LEU A C 1
ATOM 750 O O . LEU A 1 98 ? -17.454 -1.354 5.699 1.00 75.19 98 LEU A O 1
ATOM 754 N N . PHE A 1 99 ? -17.411 0.337 4.217 1.00 75.06 99 PHE A N 1
ATOM 755 C CA . PHE A 1 99 ? -18.371 1.186 4.914 1.00 75.06 99 PHE A CA 1
ATOM 756 C C . PHE A 1 99 ? -19.350 1.831 3.944 1.00 75.06 99 PHE A C 1
ATOM 758 O O . PHE A 1 99 ? -18.998 2.163 2.813 1.00 75.06 99 PHE A O 1
ATOM 765 N N . HIS A 1 100 ? -20.573 2.039 4.427 1.00 73.88 100 HIS A N 1
ATOM 766 C CA . HIS A 1 100 ? -21.553 2.888 3.758 1.00 73.88 100 HIS A CA 1
ATOM 767 C C . HIS A 1 100 ? -21.269 4.382 4.003 1.00 73.88 100 HIS A C 1
ATOM 769 O O . HIS A 1 100 ? -21.545 5.219 3.151 1.00 73.88 100 HIS A O 1
ATOM 775 N N . GLU A 1 101 ? -20.684 4.706 5.159 1.00 76.12 101 GLU A N 1
ATOM 776 C CA . GLU A 1 101 ? -20.345 6.067 5.579 1.00 76.12 101 GLU A CA 1
ATOM 777 C C . GLU A 1 101 ? -18.855 6.383 5.373 1.00 76.12 101 GLU A C 1
ATOM 779 O O . GLU A 1 101 ? -18.019 5.493 5.207 1.00 76.12 101 GLU A O 1
ATOM 784 N N . GLN A 1 102 ? -18.496 7.671 5.397 1.00 74.94 102 GLN A N 1
ATOM 785 C CA . GLN A 1 102 ? -17.102 8.093 5.243 1.00 74.94 102 GLN A CA 1
ATOM 786 C C . GLN A 1 102 ? -16.249 7.618 6.425 1.00 74.94 102 GLN A C 1
ATOM 788 O O . GLN A 1 102 ? -16.478 8.016 7.566 1.00 74.94 102 GLN A O 1
ATOM 793 N N . ALA A 1 103 ? -15.208 6.836 6.133 1.00 71.19 103 ALA A N 1
ATOM 794 C CA . ALA A 1 103 ? -14.298 6.230 7.104 1.00 71.19 103 ALA A CA 1
ATOM 795 C C . ALA A 1 103 ? -13.359 7.254 7.781 1.00 71.19 103 ALA A C 1
ATOM 797 O O . ALA A 1 103 ? -12.157 7.253 7.538 1.00 71.19 103 ALA A O 1
ATOM 798 N N . LYS A 1 104 ? -13.892 8.162 8.606 1.00 77.75 104 LYS A N 1
ATOM 799 C CA . LYS A 1 104 ? -13.107 9.240 9.241 1.00 77.75 104 LYS A CA 1
ATOM 800 C C . LYS A 1 104 ? -12.612 8.924 10.649 1.00 77.75 104 LYS A C 1
ATOM 802 O O . LYS A 1 104 ? -11.666 9.552 11.110 1.00 77.75 104 LYS A O 1
ATOM 807 N N . SER A 1 105 ? -13.257 7.997 11.357 1.00 86.12 105 SER A N 1
ATOM 808 C CA . SER A 1 105 ? -12.907 7.716 12.750 1.00 86.12 105 SER A CA 1
ATOM 809 C C . SER A 1 105 ? -11.792 6.677 12.860 1.00 86.12 105 SER A C 1
ATOM 811 O O . SER A 1 105 ? -11.709 5.727 12.078 1.00 86.12 105 SER A O 1
ATOM 813 N N . VAL A 1 106 ? -10.964 6.823 13.894 1.00 87.38 106 VAL A N 1
ATOM 814 C CA . VAL A 1 106 ? -9.893 5.875 14.244 1.00 87.38 106 VAL A CA 1
ATOM 815 C C . VAL A 1 106 ? -10.449 4.459 14.430 1.00 87.38 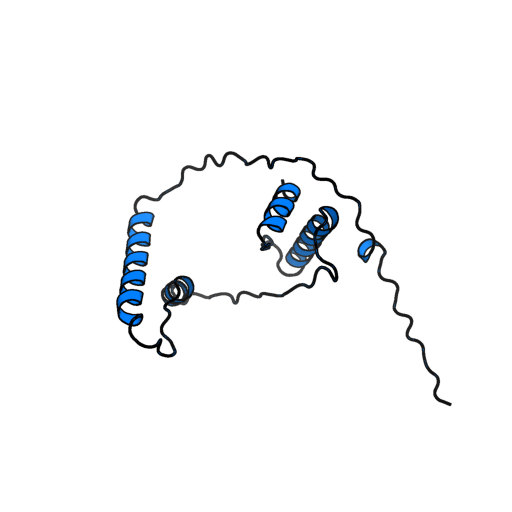106 VAL A C 1
ATOM 817 O O . VAL A 1 106 ? -9.865 3.488 13.954 1.00 87.38 106 VAL A O 1
ATOM 820 N N . ALA A 1 107 ? -11.616 4.336 15.072 1.00 87.38 107 ALA A N 1
ATOM 821 C CA . ALA A 1 107 ? -12.295 3.058 15.278 1.00 87.38 107 ALA A CA 1
ATOM 822 C C . ALA A 1 107 ? -12.694 2.388 13.957 1.00 87.38 107 ALA A C 1
ATOM 824 O O . ALA A 1 107 ? -12.459 1.189 13.794 1.00 87.38 107 ALA A O 1
ATOM 825 N N . MET A 1 108 ? -13.223 3.156 12.999 1.00 88.12 108 MET A N 1
ATOM 826 C CA . MET A 1 108 ? -13.560 2.643 11.671 1.00 88.12 108 MET A CA 1
ATOM 827 C C . MET A 1 108 ? -12.314 2.227 10.897 1.00 88.12 108 MET A C 1
ATOM 829 O O . MET A 1 108 ? -12.253 1.107 10.400 1.00 88.12 108 MET A O 1
ATOM 833 N N . ILE A 1 109 ? -11.277 3.064 10.850 1.00 88.94 109 ILE A N 1
ATOM 834 C CA . ILE A 1 109 ? -10.044 2.723 10.124 1.00 88.94 109 ILE A CA 1
ATOM 835 C C . ILE A 1 109 ? -9.403 1.458 10.722 1.00 88.94 109 ILE A C 1
ATOM 837 O O . ILE A 1 109 ? -9.061 0.532 9.984 1.00 88.94 109 ILE A O 1
ATOM 841 N N . ARG A 1 110 ? -9.332 1.345 12.057 1.00 89.00 110 ARG A N 1
ATOM 842 C CA . ARG A 1 110 ? -8.827 0.137 12.732 1.00 89.00 110 ARG A CA 1
ATOM 843 C C . ARG A 1 110 ? -9.672 -1.098 12.422 1.00 89.00 110 ARG A C 1
ATOM 845 O O . ARG A 1 110 ? -9.122 -2.173 12.183 1.00 89.00 110 ARG A O 1
ATOM 852 N N . HIS A 1 111 ? -10.996 -0.962 12.433 1.00 87.56 111 HIS A N 1
ATOM 853 C CA . HIS A 1 111 ? -11.896 -2.053 12.076 1.00 87.56 111 HIS A CA 1
ATOM 854 C C . HIS A 1 111 ? -11.659 -2.519 10.635 1.00 87.56 111 HIS A C 1
ATOM 856 O O . HIS A 1 111 ? -11.448 -3.711 10.415 1.00 87.56 111 HIS A O 1
ATOM 862 N N . SER A 1 112 ? -11.573 -1.590 9.681 1.00 86.88 112 SER A N 1
ATOM 863 C CA . SER A 1 112 ? -11.255 -1.896 8.283 1.00 86.88 112 SER A CA 1
ATOM 864 C C . SER A 1 112 ? -9.965 -2.678 8.123 1.00 86.88 112 SER A C 1
ATOM 866 O O . SER A 1 112 ? -9.959 -3.707 7.452 1.00 86.88 112 SER A O 1
ATOM 868 N N . LEU A 1 113 ? -8.882 -2.243 8.770 1.00 89.06 113 LEU A N 1
ATOM 869 C CA . LEU A 1 113 ? -7.599 -2.945 8.700 1.00 89.06 113 LEU A CA 1
ATOM 870 C C . LEU A 1 113 ? -7.714 -4.395 9.206 1.00 89.06 113 LEU A C 1
ATOM 872 O O . LEU A 1 113 ? -7.153 -5.309 8.599 1.00 89.06 113 LEU A O 1
ATOM 876 N N . ASN A 1 114 ? -8.493 -4.634 10.266 1.00 88.75 114 ASN A N 1
ATOM 877 C CA . ASN A 1 114 ? -8.742 -5.980 10.790 1.00 88.75 114 ASN A CA 1
ATOM 878 C C . ASN A 1 114 ? -9.599 -6.843 9.852 1.00 88.75 114 ASN A C 1
ATOM 880 O O . ASN A 1 114 ? -9.313 -8.036 9.691 1.00 88.75 114 ASN A O 1
ATOM 884 N N . ILE A 1 115 ? -10.625 -6.263 9.224 1.00 87.25 115 ILE A N 1
ATOM 885 C CA . ILE A 1 115 ? -11.465 -6.959 8.240 1.00 87.25 115 ILE A CA 1
ATOM 886 C C . ILE A 1 115 ? -10.637 -7.338 7.014 1.00 87.25 115 ILE A C 1
ATOM 888 O O . ILE A 1 115 ? -10.648 -8.504 6.621 1.00 87.25 115 ILE A O 1
ATOM 892 N N . ILE A 1 116 ? -9.852 -6.405 6.467 1.00 88.00 116 ILE A N 1
ATOM 893 C CA . ILE A 1 116 ? -8.972 -6.665 5.321 1.00 88.00 116 ILE A CA 1
ATOM 894 C C . ILE A 1 116 ? -7.960 -7.758 5.669 1.00 88.00 116 ILE A C 1
ATOM 896 O O . ILE A 1 116 ? -7.824 -8.725 4.921 1.00 88.00 116 ILE A O 1
ATOM 900 N N . ARG A 1 117 ? -7.300 -7.670 6.832 1.00 88.50 117 ARG A N 1
ATOM 901 C CA . ARG A 1 117 ? -6.380 -8.717 7.305 1.00 88.50 117 ARG A CA 1
ATOM 902 C C . ARG A 1 117 ? -7.065 -10.083 7.377 1.00 88.50 117 ARG A C 1
ATOM 904 O O . ARG A 1 117 ? -6.484 -11.077 6.950 1.00 88.50 117 ARG A O 1
ATOM 911 N N . SER A 1 118 ? -8.286 -10.141 7.903 1.00 87.50 118 SER A N 1
ATOM 912 C CA . SER A 1 118 ? -9.045 -11.391 8.036 1.00 87.50 118 SER A CA 1
ATOM 913 C C . SER A 1 118 ? -9.467 -11.958 6.680 1.00 87.50 118 SER A C 1
ATOM 915 O O . SER A 1 118 ? -9.354 -13.166 6.463 1.00 87.50 118 SER A O 1
ATOM 917 N N . ALA A 1 119 ? -9.902 -11.096 5.759 1.00 86.44 119 ALA A N 1
ATOM 918 C CA . ALA A 1 119 ? -10.270 -11.468 4.400 1.00 86.44 119 ALA A CA 1
ATOM 919 C C . ALA A 1 119 ? -9.059 -11.992 3.619 1.00 86.44 119 ALA A C 1
ATOM 921 O O . ALA A 1 119 ? -9.129 -13.082 3.056 1.00 86.44 119 ALA A O 1
ATOM 922 N N . VAL A 1 120 ? -7.927 -11.280 3.656 1.00 87.31 120 VAL A N 1
ATOM 923 C CA . VAL A 1 120 ? -6.686 -11.702 2.988 1.00 87.31 120 VAL A CA 1
ATOM 924 C C . VAL A 1 120 ? -6.158 -12.996 3.591 1.00 87.31 120 VAL A C 1
ATOM 926 O O . VAL A 1 120 ? -5.860 -13.912 2.840 1.00 87.31 120 VAL A O 1
ATOM 929 N N . ARG A 1 121 ? -6.149 -13.156 4.921 1.00 88.88 121 ARG A N 1
ATOM 930 C CA . ARG A 1 121 ? -5.735 -14.423 5.551 1.00 88.88 121 ARG A CA 1
ATOM 931 C C . ARG A 1 121 ? -6.593 -15.614 5.106 1.00 88.88 121 ARG A C 1
ATOM 933 O O . ARG A 1 121 ? -6.085 -16.729 5.043 1.00 88.88 121 ARG A O 1
ATOM 940 N N . LYS A 1 122 ? -7.884 -15.389 4.835 1.00 87.00 122 LYS A N 1
ATOM 941 C CA . LYS A 1 122 ? -8.816 -16.428 4.378 1.00 87.00 122 LYS A CA 1
ATOM 942 C C . LYS A 1 122 ? -8.680 -16.728 2.883 1.00 87.00 122 LYS A C 1
ATOM 944 O O . LYS A 1 122 ? -8.736 -17.892 2.509 1.00 87.00 122 LYS A O 1
ATOM 949 N N . LEU A 1 123 ? -8.554 -15.698 2.046 1.00 85.62 123 LEU A N 1
ATOM 950 C CA . LEU A 1 123 ? -8.519 -15.832 0.585 1.00 85.62 123 LEU A CA 1
ATOM 951 C C . LEU A 1 123 ? -7.115 -16.152 0.055 1.00 85.62 123 LEU A C 1
ATOM 953 O O . LEU A 1 123 ? -6.987 -16.930 -0.880 1.00 85.62 123 LEU A O 1
ATOM 957 N N . ASN A 1 124 ? -6.080 -15.578 0.670 1.00 84.88 124 ASN A N 1
ATOM 958 C CA . ASN A 1 124 ? -4.678 -15.668 0.263 1.00 84.88 124 ASN A CA 1
ATOM 959 C C . ASN A 1 124 ? -3.777 -15.967 1.483 1.00 84.88 124 ASN A C 1
ATOM 961 O O . ASN A 1 124 ? -3.103 -15.070 2.006 1.00 84.88 124 ASN A O 1
ATOM 965 N N . PRO A 1 125 ? -3.764 -17.216 1.985 1.00 87.56 125 PRO A N 1
ATOM 966 C CA . PRO A 1 125 ? -2.947 -17.592 3.135 1.00 87.56 125 PRO A CA 1
ATOM 967 C C . PRO A 1 125 ? -1.461 -17.294 2.888 1.00 87.56 125 PRO A C 1
ATOM 969 O O . PRO A 1 125 ? -0.931 -17.594 1.823 1.00 87.56 125 PRO A O 1
ATOM 972 N N . GLY A 1 126 ? -0.781 -16.705 3.875 1.00 86.06 126 GLY A N 1
ATOM 973 C CA . GLY A 1 126 ? 0.645 -16.365 3.785 1.00 86.06 126 GLY A CA 1
ATOM 974 C C . GLY A 1 126 ? 0.967 -15.051 3.063 1.00 86.06 126 GLY A C 1
ATOM 975 O O . GLY A 1 126 ? 2.117 -14.624 3.102 1.00 86.06 126 GLY A O 1
ATOM 976 N N . GLN A 1 127 ?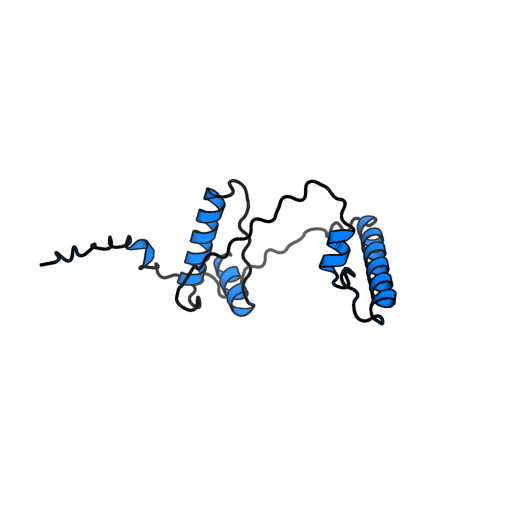 -0.013 -14.374 2.456 1.00 84.00 127 GLN A N 1
ATOM 977 C CA . GLN A 1 127 ? 0.201 -13.047 1.874 1.00 84.00 127 GLN A CA 1
ATOM 978 C C . GLN A 1 127 ? -0.031 -11.926 2.892 1.00 84.00 127 GLN A C 1
ATOM 980 O O . GLN A 1 127 ? -0.986 -11.947 3.675 1.00 84.00 127 GLN A O 1
ATOM 985 N N . THR A 1 128 ? 0.826 -10.904 2.840 1.00 86.00 128 THR A N 1
ATOM 986 C CA . THR A 1 128 ? 0.650 -9.673 3.615 1.00 86.00 128 THR A CA 1
ATOM 987 C C . THR A 1 128 ? -0.374 -8.770 2.920 1.00 86.00 128 THR A C 1
ATOM 989 O O . THR A 1 128 ? -0.166 -8.411 1.761 1.00 86.00 128 THR A O 1
ATOM 992 N N . PRO A 1 129 ? -1.470 -8.369 3.591 1.00 85.31 129 PRO A N 1
ATOM 993 C CA . PRO A 1 129 ? -2.437 -7.437 3.020 1.00 85.31 129 PRO A CA 1
ATOM 994 C C . PRO A 1 129 ? -1.796 -6.066 2.766 1.00 85.31 129 PRO A C 1
ATOM 996 O O . PRO A 1 129 ? -1.175 -5.497 3.664 1.00 85.31 129 PRO A O 1
ATOM 999 N N . VAL A 1 130 ? -2.006 -5.514 1.570 1.00 85.00 130 VAL A N 1
ATOM 1000 C CA . VAL A 1 130 ? -1.596 -4.152 1.198 1.00 85.00 130 VAL A CA 1
ATOM 1001 C C . VAL A 1 130 ? -2.846 -3.320 0.935 1.00 85.00 130 VAL A C 1
ATOM 1003 O O . VAL A 1 130 ? -3.742 -3.751 0.213 1.00 85.00 130 VAL A O 1
ATOM 1006 N N . VAL A 1 131 ? -2.914 -2.133 1.539 1.00 84.94 131 VAL A N 1
ATOM 1007 C CA . VAL A 1 131 ? -4.056 -1.215 1.434 1.00 84.94 131 VAL A CA 1
ATOM 1008 C C . VAL A 1 131 ? -3.533 0.175 1.110 1.00 84.94 131 VAL A C 1
ATOM 1010 O O . VAL A 1 131 ? -2.607 0.652 1.765 1.00 84.94 131 VAL A O 1
ATOM 1013 N N . ALA A 1 132 ? -4.134 0.819 0.113 1.00 84.81 132 ALA A N 1
ATOM 1014 C CA . ALA A 1 132 ? -3.870 2.210 -0.222 1.00 84.81 132 ALA A CA 1
ATOM 1015 C C . ALA A 1 132 ? -4.926 3.115 0.427 1.00 84.81 132 ALA A C 1
ATOM 1017 O O . ALA A 1 132 ? -6.106 2.769 0.468 1.00 84.81 132 ALA A O 1
ATOM 1018 N N . PHE A 1 133 ? -4.493 4.271 0.921 1.00 84.31 133 PHE A N 1
ATOM 1019 C CA . PHE A 1 133 ? -5.347 5.303 1.502 1.00 84.31 133 PHE A CA 1
ATOM 1020 C C . PHE A 1 133 ? -4.982 6.659 0.903 1.00 84.31 133 PHE A C 1
ATOM 1022 O O . PHE A 1 133 ? -3.818 6.893 0.576 1.00 84.31 133 PHE A O 1
ATOM 1029 N N . ASP A 1 134 ? -5.955 7.567 0.839 1.00 85.94 134 ASP A N 1
ATOM 1030 C CA . ASP A 1 134 ? -5.689 8.980 0.564 1.00 85.94 134 ASP A CA 1
ATOM 1031 C C . ASP A 1 134 ? -4.845 9.599 1.682 1.00 85.94 134 ASP A C 1
ATOM 1033 O O . ASP A 1 134 ? -4.874 9.143 2.826 1.00 85.94 134 ASP A O 1
ATOM 1037 N N . GLN A 1 135 ? -4.128 10.678 1.371 1.00 83.62 135 GLN A N 1
ATOM 1038 C CA . GLN A 1 135 ? -3.109 11.265 2.247 1.00 83.62 135 GLN A CA 1
ATOM 1039 C C . GLN A 1 135 ? -3.545 11.490 3.716 1.00 83.62 135 GLN A C 1
ATOM 1041 O O . GLN A 1 135 ? -2.795 11.087 4.604 1.00 83.62 135 GLN A O 1
ATOM 1046 N N . PRO A 1 136 ? -4.739 12.038 4.033 1.00 84.75 136 PRO A N 1
ATOM 1047 C CA . PRO A 1 136 ? -5.155 12.230 5.428 1.00 84.75 136 PRO A CA 1
ATOM 1048 C C . PRO A 1 136 ? -5.451 10.905 6.142 1.00 84.75 136 PRO A C 1
ATOM 1050 O O . PRO A 1 136 ? -5.112 10.721 7.311 1.00 84.75 136 PRO A O 1
ATOM 1053 N N . LEU A 1 137 ? -6.074 9.964 5.429 1.00 85.50 137 LEU A N 1
ATOM 1054 C CA . LEU A 1 137 ? -6.421 8.647 5.958 1.00 85.50 137 LEU A CA 1
ATOM 1055 C C . LEU A 1 137 ? -5.178 7.779 6.140 1.00 85.50 137 LEU A C 1
ATOM 1057 O O . LEU A 1 137 ? -5.105 7.019 7.101 1.00 85.50 137 LEU A O 1
ATOM 1061 N N . PHE A 1 138 ? -4.192 7.925 5.255 1.00 86.38 138 PHE A N 1
ATOM 1062 C CA . PHE A 1 138 ? -2.913 7.235 5.341 1.00 86.38 138 PHE A CA 1
ATOM 1063 C C . PHE A 1 138 ? -2.181 7.583 6.637 1.00 86.38 138 PHE A C 1
ATOM 1065 O O . PHE A 1 138 ? -1.725 6.678 7.334 1.00 86.38 138 PHE A O 1
ATOM 1072 N N . THR A 1 139 ? -2.128 8.866 7.006 1.00 85.81 139 THR A N 1
ATOM 1073 C CA . THR A 1 139 ? -1.503 9.309 8.261 1.00 85.81 139 THR A CA 1
ATOM 1074 C C . THR A 1 139 ? -2.162 8.657 9.476 1.00 85.81 139 THR A C 1
ATOM 1076 O O . THR A 1 139 ? -1.476 8.092 10.327 1.00 85.81 139 THR A O 1
ATOM 1079 N N . VAL A 1 140 ? -3.497 8.654 9.533 1.00 87.06 140 VAL A N 1
ATOM 1080 C CA . VAL A 1 140 ? -4.240 8.028 10.639 1.00 87.06 140 VAL A CA 1
ATOM 1081 C C . VAL A 1 140 ? -4.063 6.508 10.642 1.00 87.06 140 VAL A C 1
ATOM 1083 O O . VAL A 1 140 ? -3.843 5.915 11.694 1.00 87.06 140 VAL A O 1
ATOM 1086 N N . ALA A 1 141 ? -4.111 5.862 9.475 1.00 87.69 141 ALA A N 1
ATOM 1087 C CA . ALA A 1 141 ? -3.888 4.425 9.348 1.00 87.69 141 ALA A CA 1
ATOM 1088 C C . ALA A 1 141 ? -2.481 4.024 9.810 1.00 87.69 141 ALA A C 1
ATOM 1090 O O . ALA A 1 141 ? -2.331 2.996 10.469 1.00 87.69 141 ALA A O 1
ATOM 1091 N N . LYS A 1 142 ? -1.465 4.850 9.527 1.00 85.69 142 LYS A N 1
ATOM 1092 C CA . LYS A 1 142 ? -0.112 4.654 10.053 1.00 85.69 142 LYS A CA 1
ATOM 1093 C C . LYS A 1 142 ? -0.092 4.746 11.571 1.00 85.69 142 LYS A C 1
ATOM 1095 O O . LYS A 1 142 ? 0.349 3.790 12.192 1.00 85.69 142 LYS A O 1
ATOM 1100 N N . LEU A 1 143 ? -0.648 5.800 12.164 1.00 86.44 143 LEU A N 1
ATOM 1101 C CA . LEU A 1 143 ? -0.748 5.939 13.626 1.00 86.44 143 LEU A CA 1
ATOM 1102 C C . LEU A 1 143 ? -1.508 4.788 14.314 1.00 86.44 143 LEU A C 1
ATOM 1104 O O . LEU A 1 143 ? -1.328 4.564 15.501 1.00 86.44 143 LEU A O 1
ATOM 1108 N N . ILE A 1 144 ? -2.388 4.085 13.594 1.00 86.12 144 ILE A N 1
ATOM 1109 C CA . ILE A 1 144 ? -3.088 2.890 14.093 1.00 86.12 144 ILE A CA 1
ATOM 1110 C C . ILE A 1 144 ? -2.237 1.620 13.951 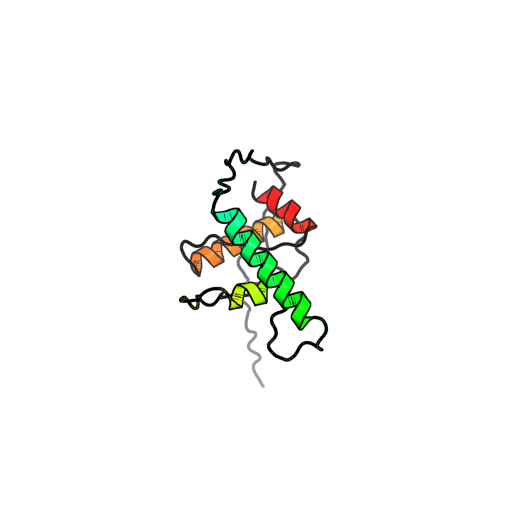1.00 86.12 144 ILE A C 1
ATOM 1112 O O . ILE A 1 144 ? -2.420 0.674 14.718 1.00 86.12 144 ILE A O 1
ATOM 1116 N N . GLN A 1 145 ? -1.395 1.549 12.916 1.00 81.31 145 GLN A N 1
ATOM 1117 C CA . GLN A 1 145 ? -0.537 0.399 12.640 1.00 81.31 145 GLN A CA 1
ATOM 1118 C C . GLN A 1 145 ? 0.628 0.303 13.635 1.00 81.31 145 GLN A C 1
ATOM 1120 O O . GLN A 1 145 ? 0.995 -0.819 13.992 1.00 81.31 145 GLN A O 1
ATOM 1125 N N . TRP A 1 146 ? 1.197 1.452 14.009 1.00 63.28 146 TRP A N 1
ATOM 1126 C CA . TRP A 1 146 ? 2.248 1.596 15.021 1.00 63.28 146 TRP A CA 1
ATOM 1127 C C . TRP A 1 146 ? 1.652 1.550 16.435 1.00 63.28 146 TRP A C 1
ATOM 1129 O O . TRP A 1 146 ? 2.243 0.864 17.297 1.00 63.28 146 TRP A O 1
#

Foldseek 3Di:
DDDDDPDPDPDDPVVLVDQDDDDQPDPDFPDPPPPDPPCPVVVVVVVVVVVVVVLVVLLVVQVVPPRDPPRDNDPVSVVVVVPDPDVPPPPPDDDDPQDPDDQPHLSSLLVVVVVQQVVCCVPPNPDDRDDDDPPVSVVSNSSSVD

pLDDT: mean 76.13, std 12.07, range [36.06, 92.69]

Sequence (146 aa):
MLKCQSKRVSLLPESYSNLPPAVLRFNEPDIPLVEGELSIDMFSFPAALKGEFKWLKHVAENSSVRATVGTNISWSAYHAAVLPDGNKLPAVSALLPLFHEQAKSVAMIRHSLNIIRSAVRKLNPGQTPVVAFDQPLFTVAKLIQW

Secondary structure (DSSP, 8-state):
--------PPPPPGGGT-PPP---S-SS-------------TTHHHHHHHHHHHHHHHHHHHSSS---TT---SHHHHHHHHS----------------SS---SHHHHHHHHHHHHHHHHHHSTTPPP-----HHHHHHHHHHH-

Organism: Mytilus galloprovincialis (NCBI:txid29158)

Radius of gyration: 23.87 Å; chains: 1; bounding box: 83×32×54 Å